Protein AF-A0AAE0MEL2-F1 (afdb_monomer_lite)

Radius of gyration: 14.12 Å; chains: 1; bounding box: 34×27×33 Å

Organism: NCBI:txid516989

Secondary structure (DSSP, 8-state):
-HHHHHHHHHHHHHHHHHHHTS-----EEEE-S---GGGEEE-TT--EEEE---TT-EEEEGGGTTTSPPTTTSGGG-TTT--TTT-TT---HHHHHHHHTT-

Foldseek 3Di:
DVLLVVLLLVQLVVVLVVCVVPDPDKAKDFAQQQQASVQFDADPNSHTPDGDDSPPGDIDIVCNGSNDDHCLLCQVVDPVRDDPPPDPSHDDPVVSVVSVVVD

pLDDT: mean 72.01, std 10.59, range [43.22, 89.88]

Structure (mmCIF, N/CA/C/O backbone):
data_AF-A0AAE0MEL2-F1
#
_entry.id   AF-A0AAE0MEL2-F1
#
loop_
_atom_site.group_PDB
_atom_site.id
_atom_site.type_symbol
_atom_site.label_atom_id
_atom_site.label_alt_id
_atom_site.label_comp_id
_atom_site.label_asym_id
_atom_site.label_entity_id
_atom_site.label_seq_id
_atom_site.pdbx_PDB_ins_code
_atom_site.Cartn_x
_atom_site.Cartn_y
_atom_site.Cartn_z
_atom_site.occupancy
_atom_site.B_iso_or_equiv
_atom_site.auth_seq_id
_atom_site.auth_comp_id
_atom_site.auth_asym_id
_atom_site.auth_atom_id
_atom_site.pdbx_PDB_model_num
ATOM 1 N N . MET 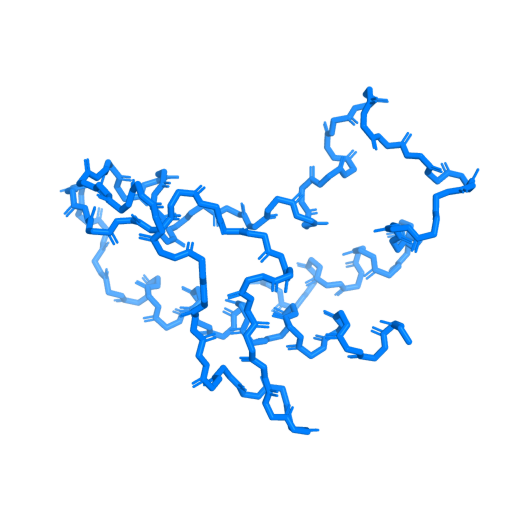A 1 1 ? 6.438 -5.611 -16.715 1.00 43.53 1 MET A N 1
ATOM 2 C CA . MET A 1 1 ? 6.788 -5.221 -15.328 1.00 43.53 1 MET A CA 1
ATOM 3 C C . MET A 1 1 ? 6.268 -3.831 -14.946 1.00 43.53 1 MET A C 1
ATOM 5 O O . MET A 1 1 ? 5.691 -3.719 -13.876 1.00 43.53 1 MET A O 1
ATOM 9 N N . ALA A 1 2 ? 6.381 -2.803 -15.803 1.00 43.22 2 ALA A N 1
ATOM 10 C CA . ALA A 1 2 ? 5.838 -1.461 -15.522 1.00 43.22 2 ALA A CA 1
ATOM 11 C C . ALA A 1 2 ? 4.298 -1.423 -15.383 1.00 43.22 2 ALA A C 1
ATOM 13 O O . ALA A 1 2 ? 3.793 -0.868 -14.417 1.00 43.22 2 ALA A O 1
ATOM 14 N N . VAL A 1 3 ? 3.560 -2.107 -16.270 1.00 45.66 3 VAL A N 1
ATOM 15 C CA . VAL A 1 3 ? 2.078 -2.141 -16.265 1.00 45.66 3 VAL A CA 1
ATOM 16 C C . VAL A 1 3 ? 1.499 -2.742 -14.976 1.00 45.66 3 VAL A C 1
ATOM 18 O O . VAL A 1 3 ? 0.571 -2.183 -14.404 1.00 45.66 3 VAL A O 1
ATOM 21 N N . ALA A 1 4 ? 2.092 -3.829 -14.470 1.00 49.75 4 ALA A N 1
ATOM 22 C CA . ALA A 1 4 ? 1.672 -4.460 -13.215 1.00 49.75 4 ALA A CA 1
ATOM 23 C C . ALA A 1 4 ? 1.879 -3.529 -12.009 1.00 49.75 4 ALA A C 1
ATOM 25 O O . ALA A 1 4 ? 1.011 -3.424 -11.150 1.00 49.75 4 ALA A O 1
ATOM 26 N N . LYS A 1 5 ? 2.987 -2.775 -11.976 1.00 54.28 5 LYS A N 1
ATOM 27 C CA . LYS A 1 5 ? 3.216 -1.765 -10.934 1.00 54.28 5 LYS A CA 1
ATOM 28 C C . LYS A 1 5 ? 2.242 -0.597 -11.031 1.00 54.28 5 LYS A C 1
ATOM 30 O O . LYS A 1 5 ? 1.772 -0.132 -9.999 1.00 54.28 5 LYS A O 1
ATOM 35 N N . THR A 1 6 ? 1.914 -0.145 -12.242 1.00 60.25 6 THR A N 1
ATOM 36 C CA . THR A 1 6 ? 0.884 0.880 -12.465 1.00 60.25 6 THR A CA 1
ATOM 37 C C . THR A 1 6 ? -0.475 0.422 -11.940 1.00 60.25 6 THR A C 1
ATOM 39 O O . THR A 1 6 ? -1.150 1.182 -11.253 1.00 60.25 6 THR A O 1
ATOM 42 N N . MET A 1 7 ? -0.861 -0.826 -12.214 1.00 60.66 7 MET A N 1
ATOM 43 C CA . MET A 1 7 ? -2.121 -1.411 -11.745 1.00 60.66 7 MET A CA 1
ATOM 44 C C . MET A 1 7 ? -2.166 -1.550 -10.222 1.00 60.66 7 MET A C 1
ATOM 46 O O . MET A 1 7 ? -3.106 -1.060 -9.607 1.00 60.66 7 MET A O 1
ATOM 50 N N . VAL A 1 8 ? -1.124 -2.116 -9.606 1.00 63.03 8 VAL A N 1
ATOM 51 C CA . VAL A 1 8 ? -1.010 -2.235 -8.139 1.00 63.03 8 VAL A CA 1
ATOM 52 C C . VAL A 1 8 ? -1.005 -0.863 -7.464 1.00 63.03 8 VAL A C 1
ATOM 54 O O . VAL A 1 8 ? -1.635 -0.676 -6.427 1.00 63.03 8 VAL A O 1
ATOM 57 N N . THR A 1 9 ? -0.354 0.126 -8.079 1.00 63.72 9 THR A N 1
ATOM 58 C CA . THR A 1 9 ? -0.334 1.504 -7.574 1.00 63.72 9 THR A CA 1
ATOM 59 C C . THR A 1 9 ? -1.720 2.138 -7.658 1.00 63.72 9 THR A C 1
ATOM 61 O O . THR A 1 9 ? -2.194 2.664 -6.660 1.00 63.72 9 THR A O 1
ATOM 64 N N . ASN A 1 10 ? -2.424 2.018 -8.785 1.00 64.00 10 ASN A N 1
ATOM 65 C CA . ASN A 1 10 ? -3.788 2.537 -8.923 1.00 64.00 10 ASN A CA 1
ATOM 66 C C . ASN A 1 10 ? -4.784 1.835 -7.981 1.00 64.00 10 ASN A C 1
ATOM 68 O O . ASN A 1 10 ? -5.670 2.493 -7.432 1.00 64.00 10 ASN A O 1
ATOM 72 N N . ALA A 1 11 ? -4.624 0.525 -7.764 1.00 65.44 11 ALA A N 1
ATOM 73 C CA . ALA A 1 11 ? -5.415 -0.247 -6.809 1.00 65.44 11 ALA A CA 1
ATOM 74 C C . ALA A 1 11 ? -5.193 0.252 -5.376 1.00 65.44 11 ALA A C 1
ATOM 76 O O . ALA A 1 11 ? -6.155 0.515 -4.653 1.00 65.44 11 ALA A O 1
ATOM 77 N N . ALA A 1 12 ? -3.925 0.430 -4.988 1.00 65.38 12 ALA A N 1
ATOM 78 C CA . ALA A 1 12 ? -3.553 0.963 -3.686 1.00 65.38 12 ALA A CA 1
ATOM 79 C C . ALA A 1 12 ? -4.082 2.392 -3.505 1.00 65.38 12 ALA A C 1
ATOM 81 O O . ALA A 1 12 ? -4.682 2.670 -2.477 1.00 65.38 12 ALA A O 1
ATOM 82 N N . ILE A 1 13 ? -3.956 3.266 -4.510 1.00 65.00 13 ILE A N 1
ATOM 83 C CA . ILE A 1 13 ? -4.491 4.638 -4.479 1.00 65.00 13 ILE A CA 1
ATOM 84 C C . ILE A 1 13 ? -6.001 4.626 -4.240 1.00 65.00 13 ILE A C 1
ATOM 86 O O . ILE A 1 13 ? -6.470 5.246 -3.294 1.00 65.00 13 ILE A O 1
ATOM 90 N N . ARG A 1 14 ? -6.768 3.869 -5.037 1.00 64.38 14 ARG A N 1
ATOM 91 C CA . ARG A 1 14 ? -8.228 3.773 -4.863 1.00 64.38 14 ARG A CA 1
ATOM 92 C C . ARG A 1 14 ? -8.608 3.241 -3.485 1.00 64.38 14 ARG A C 1
ATOM 94 O O . ARG A 1 14 ? -9.539 3.757 -2.875 1.00 64.38 14 ARG A O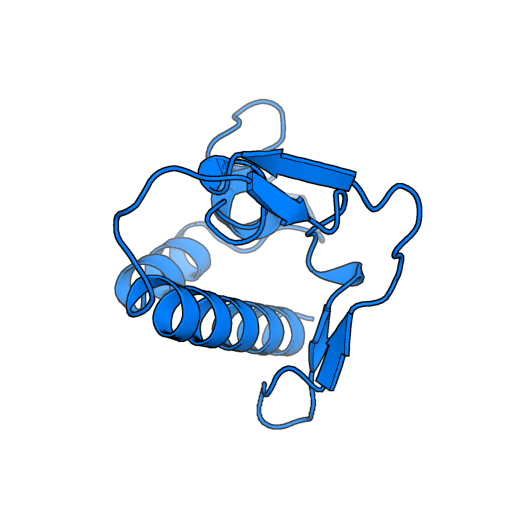 1
ATOM 101 N N . TYR A 1 15 ? -7.890 2.234 -2.994 1.00 64.19 15 TYR A N 1
ATOM 102 C CA . TYR A 1 15 ? -8.100 1.691 -1.656 1.00 64.19 15 TYR A CA 1
ATOM 103 C C . TYR A 1 15 ? -7.813 2.742 -0.571 1.00 64.19 15 TYR A C 1
ATOM 105 O O . TYR A 1 15 ? -8.626 2.924 0.329 1.00 64.19 15 TYR A O 1
ATOM 113 N N . LEU A 1 16 ? -6.714 3.492 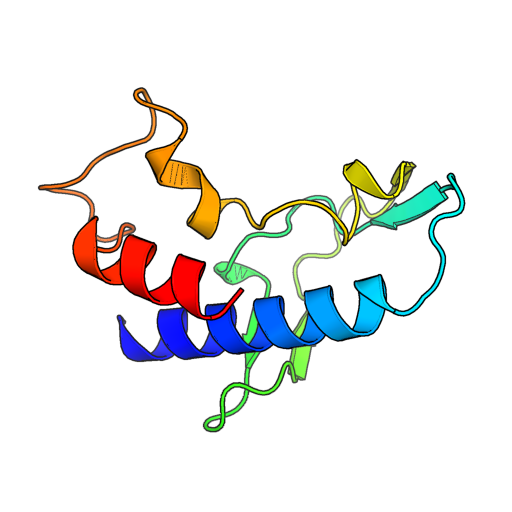-0.693 1.00 62.12 16 LEU A N 1
ATOM 114 C CA . LEU A 1 16 ? -6.354 4.578 0.220 1.00 62.12 16 LEU A CA 1
ATOM 115 C C . LEU A 1 16 ? -7.396 5.704 0.212 1.00 62.12 16 LEU A C 1
ATOM 117 O O . LEU A 1 16 ? -7.840 6.107 1.285 1.00 62.12 16 LEU A O 1
ATOM 121 N N . SER A 1 17 ? -7.840 6.161 -0.964 1.00 58.69 17 SER A N 1
ATOM 122 C CA . SER A 1 17 ? -8.849 7.221 -1.101 1.00 58.69 17 SER A CA 1
ATOM 123 C C . SER A 1 17 ? -10.199 6.823 -0.495 1.00 58.69 17 SER A C 1
ATOM 125 O O . SER A 1 17 ? -10.799 7.617 0.225 1.00 58.69 17 SER A O 1
ATOM 127 N N . LEU A 1 18 ? -10.647 5.577 -0.710 1.00 59.41 18 LEU A N 1
ATOM 128 C CA . LEU A 1 18 ? -11.876 5.047 -0.096 1.00 59.41 18 LEU A CA 1
ATOM 129 C C . LEU A 1 18 ? -11.789 4.991 1.435 1.00 59.41 18 LEU A C 1
ATOM 131 O O . LEU A 1 18 ? -12.789 5.167 2.127 1.00 59.41 18 LEU A O 1
ATOM 135 N N . LEU A 1 19 ? -10.596 4.753 1.978 1.00 58.12 19 LEU A N 1
ATOM 136 C CA . LEU A 1 19 ? -10.383 4.705 3.421 1.00 58.12 19 LEU A CA 1
ATOM 137 C C . LEU A 1 19 ? -10.251 6.099 4.040 1.00 58.12 19 LEU A C 1
ATOM 139 O O . LEU A 1 19 ? -10.627 6.285 5.199 1.00 58.12 19 LEU A O 1
ATOM 143 N N . GLN A 1 20 ? -9.768 7.076 3.272 1.00 55.47 20 GLN A N 1
ATOM 144 C CA . GLN A 1 20 ? -9.595 8.465 3.696 1.00 55.47 20 GLN A CA 1
ATOM 145 C C . GLN A 1 20 ? -10.933 9.188 3.918 1.00 55.47 20 GLN A C 1
ATOM 147 O O . GLN A 1 20 ? -11.026 10.029 4.811 1.00 55.47 20 GLN A O 1
ATOM 152 N N . GLU A 1 21 ? -11.989 8.813 3.184 1.00 54.31 21 GLU A N 1
ATOM 153 C CA . GLU A 1 21 ? -13.357 9.296 3.438 1.00 54.31 21 GLU A CA 1
ATOM 154 C C . GLU A 1 21 ? -13.924 8.790 4.781 1.00 54.31 21 GLU A C 1
ATOM 156 O O . GLU A 1 21 ? -14.831 9.400 5.352 1.00 54.31 21 GLU A O 1
ATOM 161 N N . SER A 1 22 ? -13.354 7.721 5.351 1.00 52.88 22 SER A N 1
ATOM 162 C CA . SER A 1 22 ? -13.788 7.145 6.625 1.00 52.88 22 SER A CA 1
ATOM 163 C C . SER A 1 22 ? -12.908 7.598 7.805 1.00 52.88 22 SER A C 1
ATOM 165 O O . SER A 1 22 ? -11.975 6.925 8.238 1.00 52.88 22 SER A O 1
ATOM 167 N N . THR A 1 23 ? -13.300 8.721 8.413 1.00 56.31 23 THR A N 1
ATOM 168 C CA . THR A 1 23 ? -12.927 9.207 9.764 1.00 56.31 23 THR A CA 1
ATOM 169 C C . THR A 1 23 ? -11.526 9.825 9.937 1.00 56.31 23 THR A C 1
ATOM 171 O O . THR A 1 23 ? -10.503 9.148 9.921 1.00 56.31 23 THR A O 1
ATOM 174 N N . THR A 1 24 ? -11.494 11.120 10.274 1.00 62.94 24 THR A N 1
ATOM 175 C CA . THR A 1 24 ? -10.319 11.862 10.788 1.00 62.94 24 THR A CA 1
ATOM 176 C C . THR A 1 24 ? -9.936 11.479 12.225 1.00 62.94 24 THR A C 1
ATOM 178 O O . THR A 1 24 ? -9.064 12.095 12.830 1.00 62.94 24 THR A O 1
ATOM 181 N N . GLN A 1 25 ? -10.607 10.482 12.803 1.00 68.88 25 GLN A N 1
ATOM 182 C CA . GLN A 1 25 ? -10.474 10.125 14.207 1.00 68.88 25 GLN A CA 1
ATOM 183 C C . GLN A 1 25 ? -9.240 9.245 14.429 1.00 68.88 25 GLN A C 1
ATOM 185 O O . GLN A 1 25 ? -9.081 8.196 13.798 1.00 68.88 25 GLN A O 1
ATOM 190 N N . GLU A 1 26 ? -8.364 9.655 15.344 1.00 73.69 26 GLU A N 1
ATOM 191 C CA . GLU A 1 26 ? -7.236 8.834 15.780 1.00 73.69 26 GLU A CA 1
ATOM 192 C C . GLU A 1 26 ? -7.731 7.504 16.361 1.00 73.69 26 GLU A C 1
ATOM 194 O O . GLU A 1 26 ? -8.754 7.437 17.044 1.00 73.69 26 GLU A O 1
ATOM 199 N N . GLY A 1 27 ? -7.023 6.419 16.052 1.00 83.12 27 GLY A N 1
ATOM 200 C CA . GLY A 1 27 ? -7.428 5.084 16.462 1.00 83.12 27 GLY A CA 1
ATOM 201 C C . GLY A 1 27 ? -6.464 4.007 15.996 1.00 83.12 27 GLY A C 1
ATOM 202 O O . GLY A 1 27 ? -5.508 4.264 15.255 1.00 83.12 27 GLY A O 1
ATOM 203 N N . PHE A 1 28 ? -6.747 2.789 16.443 1.00 86.38 28 PHE A N 1
ATOM 204 C CA . PHE A 1 28 ? -6.005 1.604 16.060 1.00 86.38 28 PHE A CA 1
ATOM 205 C C . PHE A 1 28 ? -6.773 0.799 15.017 1.00 86.38 28 PHE A C 1
ATOM 207 O O . PHE A 1 28 ? -7.999 0.700 15.065 1.00 86.38 28 PHE A O 1
ATOM 214 N N . VAL A 1 29 ? -6.038 0.212 14.083 1.00 84.00 29 VAL A N 1
ATOM 215 C CA . VAL A 1 29 ? -6.569 -0.610 12.998 1.00 84.00 29 VAL A CA 1
ATOM 216 C C . VAL A 1 29 ? -5.814 -1.926 12.945 1.00 84.00 29 VAL A C 1
ATOM 218 O O . VAL A 1 29 ? -4.657 -2.008 13.362 1.00 84.00 29 VAL A O 1
ATOM 221 N N . LEU A 1 30 ? -6.457 -2.955 12.403 1.00 84.38 30 LEU A N 1
ATOM 222 C CA . LEU A 1 30 ? -5.769 -4.187 12.054 1.00 84.38 30 LEU A CA 1
ATOM 223 C C . LEU A 1 30 ? -4.899 -3.916 10.820 1.00 84.38 30 LEU A C 1
ATOM 225 O O . LEU A 1 30 ? -5.426 -3.645 9.740 1.00 84.38 30 LEU A O 1
ATOM 229 N N . ALA A 1 31 ? -3.581 -3.928 10.991 1.00 82.62 31 ALA A N 1
ATOM 230 C CA . ALA A 1 31 ? -2.625 -3.610 9.940 1.00 82.62 31 ALA A CA 1
ATOM 231 C C . ALA A 1 31 ? -1.932 -4.870 9.416 1.00 82.62 31 ALA A C 1
ATOM 233 O O . ALA A 1 31 ? -1.529 -5.737 10.193 1.00 82.62 31 ALA A O 1
ATOM 234 N N . VAL A 1 32 ? -1.748 -4.925 8.094 1.00 78.50 32 VAL A N 1
ATOM 235 C CA . VAL A 1 32 ? -0.821 -5.860 7.446 1.00 78.50 32 VAL A CA 1
ATOM 236 C C . VAL A 1 32 ? 0.563 -5.202 7.477 1.00 78.50 32 VAL A C 1
ATOM 238 O O . VAL A 1 32 ? 0.724 -4.141 6.869 1.00 78.50 32 VAL A O 1
ATOM 241 N N . PRO A 1 33 ? 1.537 -5.735 8.236 1.00 68.62 33 PRO A N 1
ATOM 242 C CA . PRO A 1 33 ? 2.804 -5.044 8.478 1.00 68.62 33 PRO A CA 1
ATOM 243 C C . PRO A 1 33 ? 3.682 -4.941 7.226 1.00 68.62 33 PRO A C 1
ATOM 245 O O . PRO A 1 33 ? 4.383 -3.935 7.084 1.00 68.62 33 PRO A O 1
ATOM 248 N N . ASP A 1 34 ? 3.607 -5.918 6.314 1.00 78.25 34 ASP A N 1
ATOM 249 C CA . ASP A 1 34 ? 4.310 -5.886 5.028 1.00 78.25 34 ASP A CA 1
ATOM 250 C C . ASP A 1 34 ? 3.392 -5.434 3.881 1.00 78.25 34 ASP A C 1
ATOM 252 O O . ASP A 1 34 ? 2.907 -6.215 3.060 1.00 78.25 34 ASP A O 1
ATOM 256 N N . PHE A 1 35 ? 3.125 -4.129 3.849 1.00 74.81 35 PHE A N 1
ATOM 257 C CA . PHE A 1 35 ? 2.343 -3.479 2.798 1.00 74.81 35 PHE A CA 1
ATOM 258 C C . PHE A 1 35 ? 3.245 -3.054 1.625 1.00 74.81 35 PHE A C 1
ATOM 260 O O . PHE A 1 35 ? 3.367 -1.859 1.334 1.00 74.81 35 PHE A O 1
ATOM 267 N N . ASP A 1 36 ? 3.911 -4.030 0.989 1.00 75.56 36 ASP A N 1
ATOM 268 C CA . ASP A 1 36 ? 4.677 -3.872 -0.259 1.00 75.56 36 ASP A CA 1
ATOM 269 C C . ASP A 1 36 ? 3.921 -4.475 -1.469 1.00 75.56 36 ASP A C 1
ATOM 271 O O . ASP A 1 36 ? 3.040 -5.323 -1.335 1.00 75.56 36 ASP A O 1
ATOM 275 N N . SER A 1 37 ? 4.253 -4.022 -2.676 1.00 75.94 37 SER A N 1
ATOM 276 C CA . SER A 1 37 ? 3.551 -4.298 -3.934 1.00 75.94 37 SER A CA 1
ATOM 277 C C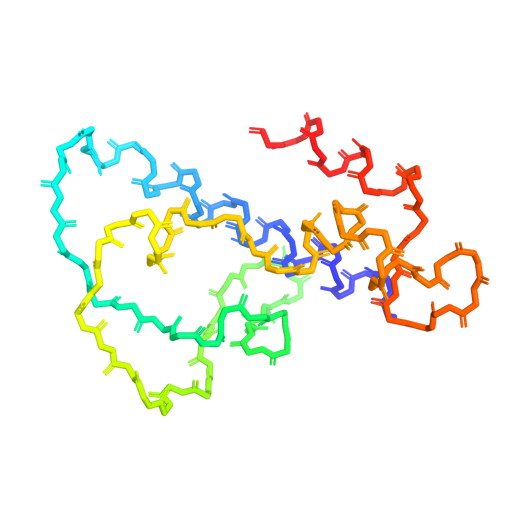 . SER A 1 37 ? 3.500 -5.783 -4.285 1.00 75.94 37 SER A C 1
ATOM 279 O O . SER A 1 37 ? 2.559 -6.222 -4.937 1.00 75.94 37 SER A O 1
ATOM 281 N N . GLN A 1 38 ? 4.481 -6.562 -3.822 1.00 80.50 38 GLN A N 1
ATOM 282 C CA . GLN A 1 38 ? 4.516 -8.020 -3.972 1.00 80.50 38 GLN A CA 1
ATOM 283 C C . GLN A 1 38 ? 3.383 -8.738 -3.224 1.00 80.50 38 GLN A C 1
ATOM 285 O O . GLN A 1 38 ? 3.011 -9.842 -3.612 1.00 80.50 38 GLN A O 1
ATOM 290 N N . ASN A 1 39 ? 2.808 -8.094 -2.203 1.00 82.94 39 ASN A N 1
ATOM 291 C CA . ASN A 1 39 ? 1.770 -8.664 -1.345 1.00 82.94 39 ASN A CA 1
ATOM 292 C C . ASN A 1 39 ? 0.357 -8.219 -1.753 1.00 82.94 39 ASN A C 1
ATOM 294 O O . ASN A 1 39 ? -0.625 -8.555 -1.085 1.00 82.94 39 ASN A O 1
ATOM 298 N N . ILE A 1 40 ? 0.245 -7.475 -2.858 1.00 82.12 40 ILE A N 1
ATOM 299 C CA . ILE A 1 40 ? -1.007 -6.937 -3.385 1.00 82.12 40 ILE A CA 1
ATOM 300 C C . ILE A 1 40 ? -1.335 -7.615 -4.710 1.00 82.12 40 ILE A C 1
ATOM 302 O O . ILE A 1 40 ? -0.595 -7.505 -5.686 1.00 82.12 40 ILE A O 1
ATOM 306 N N . MET A 1 41 ? -2.482 -8.286 -4.755 1.00 85.94 41 MET A N 1
ATOM 307 C CA . MET A 1 41 ? -2.990 -8.914 -5.971 1.00 85.94 41 MET A CA 1
ATOM 308 C C . MET A 1 41 ? -3.974 -7.983 -6.676 1.00 85.94 41 MET A C 1
ATOM 310 O O . MET A 1 41 ? -4.848 -7.395 -6.034 1.00 85.94 41 MET A O 1
ATOM 314 N N . THR A 1 42 ? -3.863 -7.888 -8.000 1.00 84.75 42 THR A N 1
ATOM 315 C CA . THR A 1 42 ? -4.817 -7.152 -8.834 1.00 84.75 42 THR A CA 1
ATOM 316 C C . THR A 1 42 ? -5.342 -8.002 -9.981 1.00 84.75 42 THR A C 1
ATOM 318 O O . THR A 1 42 ? -4.659 -8.920 -10.432 1.00 84.75 42 THR A O 1
ATOM 321 N N . ASP A 1 43 ? -6.541 -7.687 -10.464 1.00 85.94 43 ASP A N 1
ATOM 322 C CA . ASP A 1 43 ? -7.016 -8.177 -11.762 1.00 85.94 43 ASP A CA 1
ATOM 323 C C . ASP A 1 43 ? -6.384 -7.388 -12.929 1.00 85.94 43 ASP A C 1
ATOM 325 O O . ASP A 1 43 ? -5.621 -6.437 -12.726 1.00 85.94 43 ASP A O 1
ATOM 329 N N . ASP A 1 44 ? -6.734 -7.762 -14.163 1.00 86.94 44 ASP A N 1
ATOM 330 C CA . ASP A 1 44 ? -6.251 -7.113 -15.392 1.00 86.94 44 ASP A CA 1
ATOM 331 C C . ASP A 1 44 ? -6.736 -5.660 -15.555 1.00 86.94 44 ASP A C 1
ATOM 333 O O . ASP A 1 44 ? -6.276 -4.942 -16.444 1.00 86.94 44 ASP A O 1
ATOM 337 N N . GLN A 1 45 ? -7.675 -5.208 -14.721 1.00 81.31 45 GLN A N 1
ATOM 338 C CA . GLN A 1 45 ? -8.180 -3.834 -14.702 1.00 81.31 45 GLN A CA 1
ATOM 339 C C . GLN A 1 45 ? -7.518 -2.994 -13.600 1.00 81.31 45 GLN A C 1
ATOM 341 O O . GLN A 1 45 ? -7.753 -1.786 -13.519 1.00 81.31 45 GLN A O 1
ATOM 346 N N . GLY A 1 46 ? -6.663 -3.604 -12.774 1.00 73.50 46 GLY A N 1
ATOM 347 C CA . GLY A 1 46 ? -6.035 -2.948 -11.635 1.00 73.50 46 GLY A CA 1
ATOM 348 C C . GLY A 1 46 ? -6.967 -2.787 -10.436 1.00 73.50 46 GLY A C 1
ATOM 349 O O . GLY A 1 46 ? -6.749 -1.889 -9.625 1.00 73.50 46 GLY A O 1
ATOM 350 N N . ASN A 1 47 ? -8.000 -3.622 -10.301 1.00 79.06 47 ASN A N 1
ATOM 351 C CA . ASN A 1 47 ? -8.777 -3.705 -9.066 1.00 79.06 47 ASN A CA 1
ATOM 352 C C . ASN A 1 47 ? -8.061 -4.616 -8.067 1.00 79.06 47 ASN A C 1
ATOM 354 O O . ASN A 1 47 ? -7.537 -5.661 -8.446 1.00 79.06 47 ASN A O 1
ATOM 358 N N . LEU A 1 48 ? -8.070 -4.241 -6.785 1.00 81.44 48 LEU A N 1
ATOM 359 C CA . LEU A 1 48 ? -7.540 -5.065 -5.697 1.00 81.44 48 LEU A CA 1
ATOM 360 C C . LEU A 1 48 ? -8.365 -6.354 -5.560 1.00 81.44 48 LEU A C 1
ATOM 362 O O . LEU A 1 48 ? -9.552 -6.292 -5.247 1.00 81.44 48 LEU A O 1
ATOM 366 N N . THR A 1 49 ? -7.735 -7.515 -5.743 1.00 88.88 49 THR A N 1
ATOM 367 C CA . THR A 1 49 ? -8.392 -8.831 -5.615 1.00 88.88 49 THR A CA 1
ATOM 368 C C . THR A 1 49 ? -7.979 -9.584 -4.357 1.00 88.88 49 THR A C 1
ATOM 370 O O . THR A 1 49 ? -8.688 -10.490 -3.918 1.00 88.88 49 THR A O 1
ATOM 373 N N . GLY A 1 50 ? -6.857 -9.210 -3.739 1.00 84.75 50 GLY A N 1
ATOM 374 C CA . GLY A 1 50 ? -6.381 -9.878 -2.538 1.00 84.75 50 GLY A CA 1
ATOM 375 C C . GLY A 1 50 ? -5.148 -9.241 -1.914 1.00 84.75 50 GLY A C 1
ATOM 376 O O . GLY A 1 50 ? -4.393 -8.518 -2.560 1.00 84.75 50 GLY A O 1
ATOM 377 N N . LEU A 1 51 ? -4.961 -9.560 -0.634 1.00 83.88 51 LEU A N 1
ATOM 378 C CA . LEU A 1 51 ? -3.747 -9.302 0.136 1.00 83.88 51 LEU A CA 1
ATOM 379 C C . LEU A 1 51 ? -3.200 -10.642 0.622 1.00 83.88 51 LEU A C 1
ATOM 381 O O . LEU A 1 51 ? -3.945 -11.391 1.277 1.00 83.88 51 LEU A O 1
ATOM 385 N N . ILE A 1 52 ? -1.936 -10.917 0.310 1.00 86.31 52 ILE A N 1
ATOM 386 C CA . ILE A 1 52 ? -1.193 -12.104 0.758 1.00 86.31 52 ILE A CA 1
ATOM 387 C C . ILE A 1 52 ? -0.159 -11.713 1.821 1.00 86.31 52 ILE A C 1
ATOM 389 O O . ILE A 1 52 ? -0.089 -10.546 2.192 1.00 86.31 52 ILE A O 1
ATOM 393 N N . ASP A 1 53 ? 0.585 -12.698 2.330 1.00 79.12 53 ASP A N 1
ATOM 394 C CA . ASP A 1 53 ? 1.639 -12.502 3.337 1.00 79.12 53 ASP A CA 1
ATOM 395 C C . ASP A 1 53 ? 1.142 -11.742 4.581 1.00 79.12 53 ASP A C 1
ATOM 397 O O . ASP A 1 53 ? 1.562 -10.640 4.929 1.00 79.12 53 ASP A O 1
ATOM 401 N N . ARG A 1 54 ? 0.123 -12.326 5.221 1.00 77.44 54 ARG A N 1
ATOM 402 C CA . ARG A 1 54 ? -0.547 -11.756 6.401 1.00 77.44 54 ARG A CA 1
ATOM 403 C C . ARG A 1 54 ? 0.100 -12.186 7.710 1.00 77.44 54 ARG A C 1
ATOM 405 O O . ARG A 1 54 ? -0.527 -12.083 8.769 1.00 77.44 54 ARG A O 1
ATOM 412 N N . ASP A 1 55 ? 1.321 -12.691 7.648 1.00 80.81 55 ASP A N 1
ATOM 413 C CA . ASP A 1 55 ? 2.047 -13.026 8.855 1.00 80.81 55 ASP A CA 1
ATOM 414 C C . ASP A 1 55 ? 2.331 -11.730 9.634 1.00 80.81 55 ASP A C 1
ATOM 416 O O . ASP A 1 55 ? 2.473 -10.642 9.072 1.00 80.81 55 ASP A O 1
ATOM 420 N N . PHE A 1 56 ? 2.331 -11.826 10.964 1.00 82.88 56 PHE A N 1
ATOM 421 C CA . PHE A 1 56 ? 2.551 -10.689 11.871 1.00 82.88 56 PHE A CA 1
ATOM 422 C C . PHE A 1 56 ? 1.493 -9.567 11.835 1.00 82.88 56 PHE A C 1
ATOM 424 O O . PHE A 1 56 ? 1.758 -8.466 12.325 1.00 82.88 56 PHE A O 1
ATOM 431 N N . VAL A 1 57 ? 0.286 -9.820 11.312 1.00 86.19 57 VAL A N 1
ATOM 432 C CA . VAL A 1 57 ? -0.843 -8.879 11.433 1.00 86.19 57 VAL A CA 1
ATOM 433 C C . VAL A 1 57 ? -1.036 -8.447 12.888 1.00 86.19 57 VAL A C 1
ATOM 435 O O . VAL A 1 57 ? -1.090 -9.268 13.804 1.00 86.19 57 VAL A O 1
ATOM 438 N N . GLN A 1 58 ? -1.148 -7.137 13.094 1.00 87.94 58 GLN A N 1
ATOM 439 C CA . GLN A 1 58 ? -1.161 -6.539 14.423 1.00 87.94 58 GLN A CA 1
ATOM 440 C C . GLN A 1 58 ? -2.000 -5.266 14.462 1.00 87.94 58 GLN A C 1
ATOM 442 O O . GLN A 1 58 ? -2.221 -4.596 13.451 1.00 87.94 58 GLN A O 1
ATOM 447 N N . THR A 1 59 ? -2.468 -4.934 15.658 1.00 89.88 59 THR A N 1
ATOM 448 C CA . THR A 1 59 ? -3.208 -3.704 15.923 1.00 89.88 59 THR A CA 1
ATOM 449 C C . THR A 1 59 ? -2.229 -2.536 15.999 1.00 89.88 59 THR A C 1
ATOM 451 O O . THR A 1 59 ? -1.372 -2.500 16.879 1.00 89.88 59 THR A O 1
ATOM 454 N N . MET A 1 60 ? -2.349 -1.584 15.078 1.00 85.69 60 MET A N 1
ATOM 455 C CA . MET A 1 60 ? -1.421 -0.459 14.918 1.00 85.69 60 MET A CA 1
ATOM 456 C C . MET A 1 60 ? -2.167 0.870 14.846 1.00 85.69 60 MET A C 1
ATOM 458 O O . MET A 1 60 ? -3.311 0.887 14.386 1.00 85.69 60 MET A O 1
ATOM 462 N N . PRO A 1 61 ? -1.541 1.996 15.238 1.00 86.38 61 PRO A N 1
ATOM 463 C CA . PRO A 1 61 ? -2.058 3.316 14.906 1.00 86.38 61 PRO A CA 1
ATOM 464 C C . PRO A 1 61 ? -2.387 3.405 13.415 1.00 86.38 61 PRO A C 1
ATOM 466 O O . PRO A 1 61 ? -1.634 2.903 12.577 1.00 86.38 61 PRO A O 1
ATOM 469 N N . ARG A 1 62 ? -3.494 4.063 13.068 1.00 80.31 62 ARG A N 1
ATOM 470 C CA . ARG A 1 62 ? -3.971 4.170 11.678 1.00 80.31 62 ARG A CA 1
ATOM 471 C C . ARG A 1 62 ? -2.890 4.650 10.695 1.00 80.31 62 ARG A C 1
ATOM 473 O O . ARG A 1 62 ? -2.792 4.113 9.595 1.00 80.31 62 ARG A O 1
ATOM 480 N N . CYS A 1 63 ? -2.041 5.589 11.122 1.00 78.56 63 CYS A N 1
ATOM 481 C CA . CYS A 1 63 ? -0.917 6.125 10.343 1.00 78.56 63 CYS A CA 1
ATOM 482 C C . CYS A 1 63 ? 0.188 5.099 10.026 1.00 78.56 63 CYS A C 1
ATOM 484 O O . CYS A 1 63 ? 0.961 5.312 9.097 1.00 78.56 63 CYS A O 1
ATOM 486 N N . LEU A 1 64 ? 0.255 3.993 10.771 1.00 79.12 64 LEU A N 1
ATOM 487 C CA . LEU A 1 64 ? 1.152 2.857 10.530 1.00 79.12 64 LEU A CA 1
ATOM 488 C C . LEU A 1 64 ? 0.435 1.671 9.863 1.00 79.12 64 LEU A C 1
ATOM 490 O O . LEU A 1 64 ? 1.092 0.735 9.412 1.00 79.12 64 LEU A O 1
ATOM 494 N N . GLY A 1 65 ? -0.899 1.708 9.811 1.00 80.06 65 GLY A N 1
ATOM 495 C CA . GLY A 1 65 ? -1.739 0.745 9.111 1.00 80.06 65 GLY A CA 1
ATOM 496 C C . GLY A 1 65 ? -2.001 1.165 7.673 1.00 80.06 65 GLY A C 1
ATOM 497 O O . GLY A 1 65 ? -1.088 1.554 6.955 1.00 80.06 65 GLY A O 1
ATOM 498 N N . TYR A 1 66 ? -3.258 1.102 7.239 1.00 73.25 66 TYR A N 1
ATOM 499 C CA . TYR A 1 66 ? -3.602 1.400 5.851 1.00 73.25 66 TYR A CA 1
ATOM 500 C C . TYR A 1 66 ? -3.415 2.871 5.467 1.00 73.25 66 TYR A C 1
ATOM 502 O O . TYR A 1 66 ? -3.347 3.140 4.285 1.00 73.25 66 TYR A O 1
ATOM 510 N N . SER A 1 67 ? -3.339 3.834 6.396 1.00 73.75 67 SER A N 1
ATOM 511 C CA . SER A 1 67 ? -3.152 5.251 6.025 1.00 73.75 67 SER A CA 1
ATOM 512 C C . SER A 1 67 ? -1.696 5.611 5.719 1.00 73.75 67 SER A C 1
ATOM 514 O O . SER A 1 67 ? -1.400 6.772 5.444 1.00 73.75 67 SER A O 1
ATOM 516 N N . ARG A 1 68 ? -0.773 4.646 5.789 1.00 75.69 68 ARG A N 1
ATOM 517 C CA . ARG A 1 68 ? 0.619 4.859 5.393 1.00 75.69 68 ARG A CA 1
ATOM 518 C C . ARG A 1 68 ? 0.744 4.906 3.872 1.00 75.69 68 ARG A C 1
ATOM 520 O O . ARG A 1 68 ? 0.051 4.181 3.161 1.00 75.69 68 ARG A O 1
ATOM 527 N N . TYR A 1 69 ? 1.713 5.669 3.376 1.00 71.25 69 TYR A N 1
ATOM 528 C CA . TYR A 1 69 ? 2.128 5.516 1.988 1.00 71.25 69 TYR A CA 1
ATOM 529 C C . TYR A 1 69 ? 2.767 4.131 1.782 1.00 71.25 69 TYR A C 1
ATOM 531 O O . TYR A 1 69 ? 3.576 3.702 2.618 1.00 71.25 69 TYR A O 1
ATOM 539 N N . PRO A 1 70 ? 2.433 3.422 0.693 1.00 73.50 70 PRO A N 1
ATOM 540 C CA . PRO A 1 70 ? 3.069 2.155 0.385 1.00 73.50 70 PRO A CA 1
ATOM 541 C C . PRO A 1 70 ? 4.567 2.318 0.110 1.00 73.50 70 PRO A C 1
ATOM 543 O O . PRO A 1 70 ? 4.991 3.274 -0.545 1.00 73.50 70 PRO A O 1
ATOM 546 N N . GLY A 1 71 ? 5.375 1.369 0.592 1.00 70.94 71 GLY A N 1
ATOM 547 C CA . GLY A 1 71 ? 6.837 1.510 0.627 1.00 70.94 71 GLY A CA 1
ATOM 548 C C . GLY A 1 71 ? 7.490 1.696 -0.746 1.00 70.94 71 GLY A C 1
ATOM 549 O O . GLY A 1 71 ? 8.483 2.410 -0.862 1.00 70.94 71 GLY A O 1
ATOM 550 N N . TRP A 1 72 ? 6.915 1.119 -1.805 1.00 68.88 72 TRP A N 1
ATOM 551 C CA . TRP A 1 72 ? 7.416 1.272 -3.175 1.00 68.88 72 TRP A CA 1
ATOM 552 C C . TRP A 1 72 ? 7.146 2.660 -3.778 1.00 68.88 72 TRP A C 1
ATOM 554 O O . TRP A 1 72 ? 7.842 3.041 -4.716 1.00 68.88 72 TRP A O 1
ATOM 564 N N . ILE A 1 73 ? 6.176 3.416 -3.248 1.00 68.88 73 ILE A N 1
ATOM 565 C CA . ILE A 1 73 ? 5.874 4.794 -3.675 1.00 68.88 73 ILE A CA 1
ATOM 566 C C . ILE A 1 73 ? 6.815 5.792 -2.994 1.00 68.88 73 ILE A C 1
ATOM 568 O O . ILE A 1 73 ? 7.193 6.789 -3.601 1.00 68.88 73 ILE A O 1
ATOM 572 N N . THR A 1 74 ? 7.207 5.522 -1.746 1.00 71.12 74 THR A N 1
ATOM 573 C CA . THR A 1 74 ? 8.108 6.382 -0.957 1.00 71.12 74 THR A CA 1
ATOM 574 C C . THR A 1 74 ? 9.568 5.953 -1.035 1.00 71.12 74 THR A C 1
ATOM 576 O O . THR A 1 74 ? 10.398 6.446 -0.275 1.00 71.12 74 THR A O 1
ATOM 579 N N . ARG A 1 75 ? 9.907 4.974 -1.878 1.00 68.38 75 ARG A N 1
ATOM 580 C CA . ARG A 1 75 ? 11.254 4.388 -1.917 1.00 68.38 75 ARG A CA 1
ATOM 581 C C . ARG A 1 75 ? 12.314 5.405 -2.328 1.00 68.38 75 ARG A C 1
ATOM 583 O O . ARG A 1 75 ? 13.423 5.375 -1.804 1.00 68.38 75 ARG A O 1
ATOM 590 N N . ASP A 1 76 ? 11.946 6.331 -3.204 1.00 67.31 76 ASP A N 1
ATOM 591 C CA . ASP A 1 76 ? 12.793 7.440 -3.631 1.00 67.31 76 ASP A CA 1
ATOM 592 C C . ASP A 1 76 ? 12.938 8.545 -2.572 1.00 67.31 76 ASP A C 1
ATOM 594 O O . ASP A 1 76 ? 13.826 9.384 -2.683 1.00 67.31 76 ASP A O 1
ATOM 598 N N . TRP A 1 77 ? 12.136 8.520 -1.500 1.00 73.62 77 TRP A N 1
ATOM 599 C CA . TRP A 1 77 ? 12.307 9.418 -0.352 1.00 73.62 77 TRP A CA 1
ATOM 600 C C . TRP A 1 77 ? 13.474 9.006 0.549 1.00 73.62 77 TRP A C 1
ATOM 602 O O . TRP A 1 77 ? 13.895 9.796 1.393 1.00 73.62 77 TRP A O 1
ATOM 612 N N . ASN A 1 78 ? 13.996 7.783 0.400 1.00 71.75 78 ASN A N 1
ATOM 613 C CA . ASN A 1 78 ? 15.165 7.310 1.130 1.00 71.75 78 ASN A CA 1
ATOM 614 C C . ASN A 1 78 ? 16.390 7.264 0.193 1.00 71.75 78 ASN A C 1
ATOM 616 O O . ASN A 1 78 ? 16.524 6.311 -0.578 1.00 71.75 78 ASN A O 1
ATOM 620 N N . PRO A 1 79 ? 17.332 8.223 0.301 1.00 71.06 79 PRO A N 1
ATOM 621 C CA . PRO A 1 79 ? 18.515 8.288 -0.561 1.00 71.06 79 PRO A CA 1
ATOM 622 C C . PRO A 1 79 ? 19.413 7.047 -0.493 1.00 71.06 79 PRO A C 1
ATOM 624 O O . PRO A 1 79 ? 20.165 6.791 -1.425 1.00 71.06 79 PRO A O 1
ATOM 627 N N . LEU A 1 80 ? 19.345 6.269 0.596 1.00 72.69 80 LEU A N 1
ATOM 628 C CA . LEU A 1 80 ? 20.108 5.025 0.758 1.00 72.69 80 LEU A CA 1
ATOM 629 C C . LEU A 1 80 ? 19.460 3.829 0.045 1.00 72.69 80 LEU A C 1
ATOM 631 O O . LEU A 1 80 ? 20.110 2.806 -0.156 1.00 72.69 80 LEU A O 1
ATOM 635 N N . MET A 1 81 ? 18.172 3.931 -0.287 1.00 69.50 81 MET A N 1
ATOM 636 C CA . MET A 1 81 ? 17.394 2.891 -0.968 1.00 69.50 81 MET A CA 1
ATOM 637 C C . MET A 1 81 ? 17.104 3.234 -2.432 1.00 69.50 81 MET A C 1
ATOM 639 O O . MET A 1 81 ? 16.633 2.355 -3.152 1.00 69.50 81 MET A O 1
ATOM 643 N N . PHE A 1 82 ? 17.362 4.475 -2.853 1.00 71.12 82 PHE A N 1
ATOM 644 C CA . PHE A 1 82 ? 17.179 4.940 -4.222 1.00 71.12 82 PHE A CA 1
ATOM 645 C C . PHE A 1 82 ? 18.306 4.413 -5.117 1.00 71.12 82 PHE A C 1
ATOM 647 O O . PHE A 1 82 ? 19.473 4.771 -4.961 1.00 71.12 82 PHE A O 1
ATOM 654 N N . GLY A 1 83 ? 17.951 3.524 -6.037 1.00 73.88 83 GLY A N 1
ATOM 655 C CA . GLY A 1 83 ? 18.857 2.811 -6.930 1.00 73.88 83 GLY A CA 1
ATOM 656 C C . GLY A 1 83 ? 18.665 3.151 -8.408 1.00 73.88 83 GLY A C 1
ATOM 657 O O . GLY A 1 83 ? 19.176 2.427 -9.264 1.00 73.88 83 GLY A O 1
ATOM 658 N N . TRP A 1 84 ? 17.911 4.201 -8.743 1.00 72.12 84 TRP A N 1
ATOM 659 C CA . TRP A 1 84 ? 17.816 4.701 -10.114 1.00 72.12 84 TRP A CA 1
ATOM 660 C C . TRP A 1 84 ? 18.975 5.664 -10.456 1.00 72.12 84 TRP A C 1
ATOM 662 O O . TRP A 1 84 ? 19.235 6.586 -9.683 1.00 72.12 84 TRP A O 1
ATOM 672 N N . PRO A 1 85 ? 19.630 5.533 -11.631 1.00 61.44 85 PRO A N 1
ATOM 673 C CA . PRO A 1 85 ? 19.466 4.478 -12.637 1.00 61.44 85 PRO A CA 1
ATOM 674 C C . PRO A 1 85 ? 20.271 3.209 -12.284 1.00 61.44 85 PRO A C 1
ATOM 676 O O . PRO A 1 85 ? 21.454 3.292 -11.970 1.00 61.44 85 PRO A O 1
ATOM 679 N N . GLY A 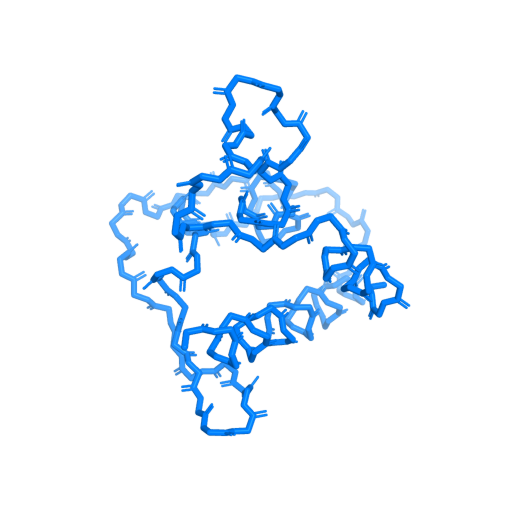1 86 ? 19.652 2.022 -12.378 1.00 71.69 86 GLY A N 1
ATOM 680 C CA . GLY A 1 86 ? 20.335 0.729 -12.159 1.00 71.69 86 GLY A CA 1
ATOM 681 C C . GLY A 1 86 ? 19.503 -0.350 -11.455 1.00 71.69 86 GLY A C 1
ATOM 682 O O . GLY A 1 86 ? 19.775 -1.542 -11.594 1.00 71.69 86 GLY A O 1
ATOM 683 N N . SER A 1 87 ? 18.455 0.046 -10.737 1.00 71.88 87 SER A N 1
ATOM 684 C CA . SER A 1 87 ? 17.530 -0.866 -10.060 1.00 71.88 87 SER A CA 1
ATOM 685 C C . SER A 1 87 ? 16.441 -1.369 -11.014 1.00 71.88 87 SER A C 1
ATOM 687 O O . SER A 1 87 ? 15.648 -0.590 -11.535 1.00 71.88 87 SER A O 1
ATOM 689 N N . SER A 1 88 ? 16.329 -2.690 -11.197 1.00 69.31 88 SER A N 1
ATOM 690 C CA . SER A 1 88 ? 15.179 -3.309 -11.890 1.00 69.31 88 SER A CA 1
ATOM 691 C C . SER A 1 88 ? 13.881 -3.212 -11.079 1.00 69.31 88 SER A C 1
ATOM 693 O O . SER A 1 88 ? 12.793 -3.508 -11.578 1.00 69.31 88 SER A O 1
ATOM 695 N N . ARG A 1 89 ? 13.983 -2.804 -9.810 1.00 66.62 89 ARG A N 1
ATOM 696 C CA . ARG A 1 89 ? 12.876 -2.722 -8.858 1.00 66.62 89 ARG A CA 1
ATOM 697 C C . ARG A 1 89 ? 12.317 -1.315 -8.705 1.00 66.62 89 ARG A C 1
ATOM 699 O O . ARG A 1 89 ? 11.321 -1.174 -8.003 1.00 66.62 89 ARG A O 1
ATOM 706 N N . GLU A 1 90 ? 12.847 -0.312 -9.394 1.00 70.62 90 GLU A N 1
ATOM 707 C CA . GLU A 1 90 ? 12.395 1.080 -9.280 1.00 70.62 90 GLU A CA 1
ATOM 708 C C . GLU A 1 90 ? 11.889 1.629 -10.610 1.00 70.62 90 GLU A C 1
ATOM 710 O O . GLU A 1 90 ? 12.315 1.207 -11.683 1.00 70.62 90 GLU A O 1
ATOM 715 N N . ASN A 1 91 ? 10.911 2.524 -10.517 1.00 73.25 91 ASN A N 1
ATOM 716 C CA . ASN A 1 91 ? 10.426 3.303 -11.646 1.00 73.25 91 ASN A CA 1
ATOM 717 C C . ASN A 1 91 ? 11.262 4.576 -11.785 1.00 73.25 91 ASN A C 1
ATOM 719 O O . ASN A 1 91 ? 11.898 5.014 -10.826 1.00 73.25 91 ASN A O 1
ATOM 723 N N . SER A 1 92 ? 11.247 5.170 -12.976 1.00 77.31 92 SER A N 1
ATOM 724 C CA . SER A 1 92 ? 11.908 6.462 -13.190 1.00 77.31 92 SER A CA 1
ATOM 725 C C . SER A 1 92 ? 11.275 7.562 -12.314 1.00 77.31 92 SER A C 1
ATOM 727 O O . SER A 1 92 ? 10.074 7.484 -12.020 1.00 77.31 92 SER A O 1
ATOM 729 N N . PRO A 1 93 ? 12.031 8.601 -11.910 1.00 76.94 93 PRO A N 1
ATOM 730 C CA . PRO A 1 93 ? 11.481 9.757 -11.200 1.00 76.94 93 PRO A CA 1
ATOM 731 C C . PRO A 1 93 ? 10.257 10.367 -11.898 1.00 76.94 93 PRO A C 1
ATOM 733 O O . PRO A 1 93 ? 9.290 10.744 -11.239 1.00 76.94 93 PRO A O 1
ATOM 736 N N . GLU A 1 94 ? 10.255 10.404 -13.231 1.00 80.44 94 GLU A N 1
ATOM 737 C CA . GLU A 1 94 ? 9.160 10.921 -14.054 1.00 80.44 94 GLU A CA 1
ATOM 738 C C . GLU A 1 94 ? 7.881 10.073 -13.937 1.00 80.44 94 GLU A C 1
ATOM 740 O O . GLU A 1 94 ? 6.775 10.616 -13.861 1.00 80.44 94 GLU A O 1
ATOM 745 N N . GLU A 1 95 ? 8.008 8.743 -13.893 1.00 76.12 95 GLU A N 1
ATOM 746 C CA . GLU A 1 95 ? 6.872 7.843 -13.654 1.00 76.12 95 GLU A CA 1
ATOM 747 C C . GLU A 1 95 ? 6.314 7.993 -12.233 1.00 76.12 95 GLU A C 1
ATOM 749 O O . GLU A 1 95 ? 5.093 8.000 -12.058 1.00 76.12 95 GLU A O 1
ATOM 754 N N . LEU A 1 96 ? 7.180 8.144 -11.224 1.00 72.81 96 LEU A N 1
ATOM 755 C CA . LEU A 1 96 ? 6.757 8.365 -9.836 1.00 72.81 96 LEU A CA 1
ATOM 756 C C . LEU A 1 96 ? 6.020 9.701 -9.674 1.00 72.81 96 LEU A C 1
ATOM 758 O O . LEU A 1 96 ? 4.955 9.752 -9.057 1.00 72.81 96 LEU A O 1
ATOM 762 N N . GLU A 1 97 ? 6.537 10.766 -10.285 1.00 74.19 97 GLU A N 1
ATOM 763 C CA . GLU A 1 97 ? 5.896 12.084 -10.306 1.00 74.19 97 GLU A CA 1
ATOM 764 C C . GLU A 1 97 ? 4.518 12.041 -10.980 1.00 74.19 97 GLU A C 1
ATOM 766 O O . GLU A 1 97 ? 3.577 12.702 -10.537 1.00 74.19 97 GLU A O 1
ATOM 771 N N . ARG A 1 98 ? 4.355 11.214 -12.020 1.00 75.00 98 ARG A N 1
ATOM 772 C CA . ARG A 1 98 ? 3.046 10.989 -12.638 1.00 75.00 98 ARG A CA 1
ATOM 773 C C . ARG A 1 98 ? 2.055 10.379 -11.649 1.00 75.00 98 ARG A C 1
ATOM 775 O O . ARG A 1 98 ? 0.924 10.849 -11.625 1.00 75.00 98 ARG A O 1
ATOM 782 N N . TYR A 1 99 ? 2.449 9.385 -10.848 1.00 66.12 99 TYR A N 1
ATOM 783 C CA . TYR A 1 99 ? 1.557 8.773 -9.850 1.00 66.12 99 TYR A CA 1
ATOM 784 C C . TYR A 1 99 ? 1.151 9.745 -8.741 1.00 66.12 99 TYR A C 1
ATOM 786 O O . TYR A 1 99 ? -0.008 9.748 -8.335 1.00 66.12 99 TYR A O 1
ATOM 794 N N . ARG A 1 100 ? 2.068 10.614 -8.297 1.00 66.06 100 ARG A N 1
ATOM 795 C CA . ARG A 1 100 ? 1.791 11.628 -7.262 1.00 66.06 100 ARG A CA 1
ATOM 796 C C . ARG A 1 100 ? 0.721 12.637 -7.652 1.00 66.06 100 ARG A C 1
ATOM 798 O O . ARG A 1 100 ? 0.062 13.168 -6.775 1.00 66.06 100 ARG A O 1
ATOM 805 N N . LYS A 1 101 ? 0.547 12.899 -8.947 1.00 67.19 101 LYS A N 1
ATOM 806 C CA . LYS A 1 101 ? -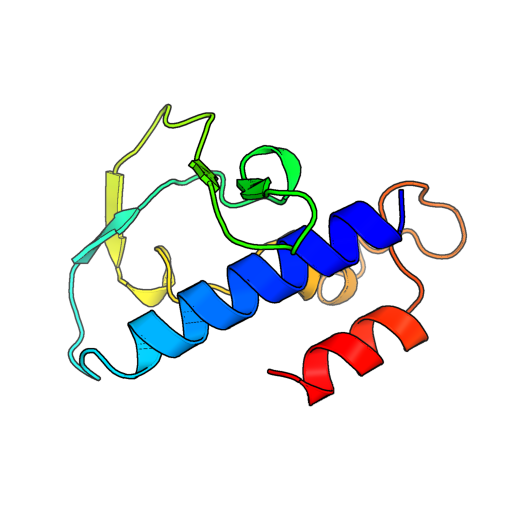0.477 13.825 -9.464 1.00 67.19 101 LYS A CA 1
ATOM 807 C C . LYS A 1 101 ? -1.875 13.209 -9.559 1.00 67.19 101 LYS A C 1
ATOM 809 O O . LYS A 1 101 ? -2.817 13.925 -9.884 1.00 67.19 101 LYS A O 1
ATOM 814 N N . ILE A 1 102 ? -1.989 11.893 -9.375 1.00 62.50 102 ILE A N 1
ATOM 815 C CA . ILE A 1 102 ? -3.259 11.144 -9.406 1.00 62.50 102 ILE A CA 1
ATOM 816 C C . ILE A 1 102 ? -3.694 10.706 -7.995 1.00 62.50 102 ILE A C 1
ATOM 818 O O . ILE A 1 102 ? -4.781 10.151 -7.849 1.00 62.50 102 ILE A O 1
ATOM 822 N N . LEU A 1 103 ? -2.831 10.934 -6.998 1.00 48.50 103 LEU A N 1
ATOM 823 C CA . LEU A 1 103 ? -3.114 10.918 -5.561 1.00 48.50 103 LEU A CA 1
ATOM 824 C C . LEU A 1 103 ? -3.731 12.259 -5.144 1.00 48.50 103 LEU A C 1
ATOM 826 O O . LEU A 1 103 ? -4.611 12.230 -4.259 1.00 48.50 103 LEU A O 1
#

Sequence (103 aa):
MAVAKTMVTNAAIRYLSLLQESTTQEGFVLAVPDFDSQNIMTDDQGNLTGLIDRDFVQTMPRCLGYSRYPGWITRDWNPLMFGWPGSSRENSPEELERYRKIL